Protein AF-A0A9D1X5Q5-F1 (afdb_monomer_lite)

Secondary structure (DSSP, 8-state):
--EEEEEE-TTS-EEEEEEESSS---STTHHHHHHHHHHHHHHHHHHHHHH----EEEEEETTTTEEEEEE-

Radius of gyration: 13.09 Å; chains: 1; bounding box: 31×18×39 Å

InterPro domains:
  IPR007422 Cysteine protease Prp [PF04327] (1-60)
  IPR007422 Cysteine protease Prp [PTHR39178] (1-69)
  IPR007422 Cysteine protease Prp [cd16332] (1-72)
  IPR036764 Cysteine protease Prp superfamily [G3DSA:3.30.70.1490] (1-72)
  IPR036764 Cysteine protease Prp superfamily [SSF118010] (1-70)

pLDDT: mean 92.09, std 9.0, range [65.0, 98.56]

Organism: NCBI:txid2838456

Sequence (72 aa):
MITVTIYRKPENQFRGFQVIGHAGSVEEGADLVCCSVSVLTINLVNSLDSFTDDEFELIEEENLGLIQLTFK

Foldseek 3Di:
DWDKAWDADPVRHTFWIKIWDLADDDDPPSVVVSVVCCVVVVCVVVCCVPPHPWDWDWDQDRVGRMTIIGTD

Structure (mmCIF, N/CA/C/O backbone):
data_AF-A0A9D1X5Q5-F1
#
_entry.id   AF-A0A9D1X5Q5-F1
#
loop_
_atom_site.group_PDB
_atom_site.id
_atom_site.type_symbol
_atom_site.label_atom_id
_atom_site.label_alt_id
_atom_site.label_comp_id
_atom_site.label_asym_id
_atom_site.label_entity_id
_atom_site.label_seq_id
_atom_site.pdbx_PDB_ins_code
_atom_site.Cartn_x
_atom_site.Cartn_y
_atom_site.Cartn_z
_atom_site.occupancy
_atom_site.B_iso_or_equiv
_atom_site.auth_seq_id
_atom_site.auth_comp_id
_atom_site.auth_asym_id
_atom_site.auth_atom_id
_atom_site.pdbx_PDB_model_num
ATOM 1 N N . MET A 1 1 ? 15.121 4.039 -6.082 1.00 85.19 1 MET A N 1
ATOM 2 C CA . MET A 1 1 ? 15.347 3.237 -4.854 1.00 85.19 1 MET A CA 1
ATOM 3 C C . MET A 1 1 ? 14.051 3.219 -4.073 1.00 85.19 1 MET A C 1
ATOM 5 O O . MET A 1 1 ? 13.518 4.293 -3.821 1.00 85.19 1 MET A O 1
ATOM 9 N N . ILE A 1 2 ? 13.556 2.033 -3.726 1.00 92.69 2 ILE A N 1
ATOM 10 C CA . ILE A 1 2 ? 12.301 1.877 -2.986 1.00 92.69 2 ILE A CA 1
ATOM 11 C C . ILE A 1 2 ? 12.597 1.899 -1.490 1.00 92.69 2 ILE A C 1
ATOM 13 O O . ILE A 1 2 ? 13.468 1.166 -1.022 1.00 92.69 2 ILE A O 1
ATOM 17 N N . THR A 1 3 ? 11.831 2.686 -0.742 1.00 95.69 3 THR A N 1
ATOM 18 C CA . THR A 1 3 ? 11.886 2.714 0.722 1.00 95.69 3 THR A CA 1
ATOM 19 C C . THR A 1 3 ? 10.513 2.392 1.283 1.00 95.69 3 THR A C 1
ATOM 21 O O . THR A 1 3 ? 9.537 3.061 0.947 1.00 95.69 3 THR A O 1
ATOM 24 N N . VAL A 1 4 ? 10.453 1.392 2.165 1.00 97.19 4 VAL A N 1
ATOM 25 C CA . VAL A 1 4 ? 9.244 1.020 2.905 1.00 97.19 4 VAL A CA 1
ATOM 26 C C . VAL A 1 4 ? 9.463 1.304 4.387 1.00 97.19 4 VAL A C 1
ATOM 28 O O . VAL A 1 4 ? 10.367 0.743 5.005 1.00 97.19 4 VAL A O 1
ATOM 31 N N . THR A 1 5 ? 8.616 2.150 4.963 1.00 98.19 5 THR A N 1
ATOM 32 C CA . THR A 1 5 ? 8.616 2.488 6.389 1.00 98.19 5 THR A CA 1
ATOM 33 C C . THR A 1 5 ? 7.338 1.963 7.023 1.00 98.19 5 THR A C 1
ATOM 35 O O . THR A 1 5 ? 6.246 2.278 6.561 1.00 98.19 5 THR A O 1
ATOM 38 N N . ILE A 1 6 ? 7.459 1.183 8.099 1.00 97.31 6 ILE A N 1
ATOM 39 C CA . ILE A 1 6 ? 6.315 0.661 8.855 1.00 97.31 6 ILE A CA 1
ATOM 40 C C . ILE A 1 6 ? 6.221 1.392 10.192 1.00 97.31 6 ILE A C 1
ATOM 42 O O . ILE A 1 6 ? 7.161 1.357 10.988 1.00 97.31 6 ILE A O 1
ATOM 46 N N . TYR A 1 7 ? 5.077 2.013 10.465 1.00 96.81 7 TYR A N 1
ATOM 47 C CA . TYR A 1 7 ? 4.818 2.707 11.722 1.00 96.81 7 TYR A CA 1
ATOM 48 C C . TYR A 1 7 ? 4.098 1.775 12.695 1.00 96.81 7 TYR A C 1
ATOM 50 O O . TYR A 1 7 ? 3.085 1.158 12.359 1.00 96.81 7 TYR A O 1
ATOM 58 N N . ARG A 1 8 ? 4.597 1.691 13.930 1.00 95.50 8 ARG A N 1
ATOM 59 C CA . ARG A 1 8 ? 4.001 0.887 15.005 1.00 95.50 8 ARG A CA 1
ATOM 60 C C . ARG A 1 8 ? 3.715 1.747 16.230 1.00 95.50 8 ARG A C 1
ATOM 62 O O . ARG A 1 8 ? 4.456 2.687 16.514 1.00 95.50 8 ARG A O 1
ATOM 69 N N . LYS A 1 9 ? 2.644 1.413 16.944 1.00 91.81 9 LYS A N 1
ATOM 70 C CA . LYS A 1 9 ? 2.356 1.912 18.293 1.00 91.81 9 LYS A CA 1
ATOM 71 C C . LYS A 1 9 ? 3.174 1.102 19.325 1.00 91.81 9 LYS A C 1
ATOM 73 O O . LYS A 1 9 ? 3.633 0.003 18.989 1.00 91.81 9 LYS A O 1
ATOM 78 N N . PRO A 1 10 ? 3.378 1.603 20.559 1.00 90.19 10 PRO A N 1
ATOM 79 C CA . PRO A 1 10 ? 4.128 0.894 21.605 1.00 90.19 10 PRO A CA 1
ATOM 80 C C . PRO A 1 10 ? 3.594 -0.511 21.918 1.00 90.19 10 PRO A C 1
ATOM 82 O O . PRO A 1 10 ? 4.357 -1.390 22.309 1.00 90.19 10 PRO A O 1
ATOM 85 N N . GLU A 1 11 ? 2.304 -0.756 21.683 1.00 91.38 11 GLU A N 1
ATOM 86 C CA . GLU A 1 11 ? 1.622 -2.033 21.922 1.00 91.38 11 GLU A CA 1
ATOM 87 C C . GLU A 1 11 ? 1.807 -3.036 20.764 1.00 91.38 11 GLU A C 1
ATOM 89 O O . GLU A 1 11 ? 1.044 -3.990 20.633 1.00 91.38 11 GLU A O 1
ATOM 94 N N . ASN A 1 12 ? 2.793 -2.815 19.884 1.00 85.88 12 ASN A N 1
ATOM 95 C CA . ASN A 1 12 ? 3.053 -3.570 18.649 1.00 85.88 12 ASN A CA 1
ATOM 96 C C . ASN A 1 12 ? 1.932 -3.542 17.595 1.00 85.88 12 ASN A C 1
ATOM 98 O O . ASN A 1 12 ? 2.050 -4.208 16.561 1.00 85.88 12 ASN A O 1
ATOM 102 N N . GLN A 1 13 ? 0.895 -2.728 17.792 1.00 90.56 13 GLN A N 1
ATOM 103 C CA . GLN A 1 13 ? -0.134 -2.487 16.784 1.00 90.56 13 GLN A CA 1
ATOM 104 C C . GLN A 1 13 ? 0.418 -1.651 15.625 1.00 90.56 13 GLN A C 1
ATOM 106 O O . GLN A 1 13 ? 1.242 -0.754 15.822 1.00 90.56 13 GLN A O 1
ATOM 111 N N . PHE A 1 14 ? -0.034 -1.928 14.404 1.00 94.88 14 PHE A N 1
ATOM 112 C CA . PHE A 1 14 ? 0.324 -1.112 13.248 1.00 94.88 14 PHE A CA 1
ATOM 113 C C . PHE A 1 14 ? -0.386 0.244 13.323 1.00 94.88 14 PHE A C 1
ATOM 115 O O . PHE A 1 14 ? -1.582 0.318 13.579 1.00 94.88 14 PHE A O 1
ATOM 122 N N . ARG A 1 15 ? 0.367 1.327 13.112 1.00 96.81 15 ARG A N 1
ATOM 123 C CA . ARG A 1 15 ? -0.170 2.687 12.947 1.00 96.81 15 ARG A CA 1
ATOM 124 C C . ARG A 1 15 ? -0.341 3.047 11.471 1.00 96.81 15 ARG A C 1
ATOM 126 O O . ARG A 1 15 ? -1.133 3.919 11.144 1.00 96.81 15 ARG A O 1
ATOM 133 N N . GLY A 1 16 ? 0.403 2.390 10.588 1.00 97.69 16 GLY A N 1
ATOM 134 C CA . GLY A 1 16 ? 0.376 2.664 9.160 1.00 97.69 16 GLY A CA 1
ATOM 135 C C . GLY A 1 16 ? 1.680 2.270 8.484 1.00 97.69 16 GLY A C 1
ATOM 136 O O . GLY A 1 16 ? 2.560 1.660 9.102 1.00 97.69 16 GLY A O 1
ATOM 137 N N . PHE A 1 17 ? 1.827 2.664 7.229 1.00 98.38 17 PHE A N 1
ATOM 138 C CA . PHE A 1 17 ? 3.049 2.473 6.459 1.00 98.38 17 PHE A CA 1
ATOM 139 C C . PHE A 1 17 ? 3.228 3.580 5.418 1.00 98.38 17 PHE A C 1
ATOM 141 O O . PHE A 1 17 ? 2.290 4.300 5.088 1.00 98.38 17 PHE A O 1
ATOM 148 N N . GLN A 1 1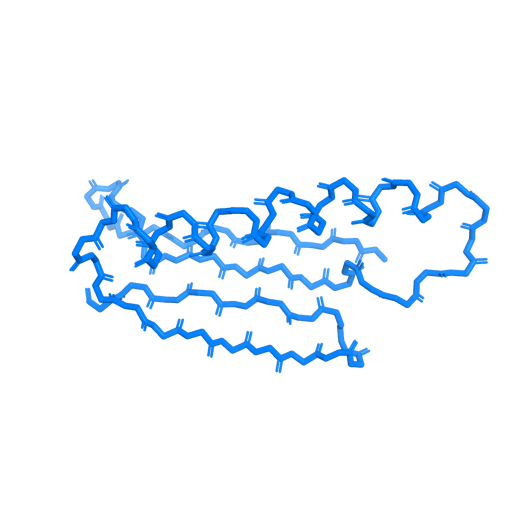8 ? 4.440 3.681 4.881 1.00 98.38 18 GLN A N 1
ATOM 149 C CA . GLN A 1 18 ? 4.791 4.566 3.778 1.00 98.38 18 GLN A CA 1
ATOM 150 C C . GLN A 1 18 ? 5.693 3.818 2.794 1.00 98.38 18 GLN A C 1
ATOM 152 O O . GLN A 1 18 ? 6.689 3.220 3.201 1.00 98.38 18 GLN A O 1
ATOM 157 N N . VAL A 1 19 ? 5.374 3.891 1.506 1.00 98.00 19 VAL A N 1
ATOM 158 C CA . VAL A 1 19 ? 6.199 3.407 0.395 1.00 98.00 19 VAL A CA 1
ATOM 159 C C . VAL A 1 19 ? 6.571 4.604 -0.470 1.00 98.00 19 VAL A C 1
ATOM 161 O O . VAL A 1 19 ? 5.680 5.308 -0.925 1.00 98.00 19 VAL A O 1
ATOM 164 N N . ILE A 1 20 ? 7.866 4.834 -0.698 1.00 96.19 20 ILE A N 1
ATOM 165 C CA . ILE A 1 20 ? 8.391 5.887 -1.589 1.00 96.19 20 ILE A CA 1
ATOM 166 C C . ILE A 1 20 ? 9.270 5.263 -2.672 1.00 96.19 20 ILE A C 1
ATOM 168 O O . ILE A 1 20 ? 10.008 4.313 -2.399 1.00 96.19 20 ILE A O 1
ATOM 172 N N . GLY A 1 21 ? 9.234 5.828 -3.881 1.00 93.06 21 GLY A N 1
ATOM 173 C CA . GLY A 1 21 ? 10.114 5.458 -4.988 1.00 93.06 21 GLY A CA 1
ATOM 174 C C . GLY A 1 21 ? 9.729 4.155 -5.686 1.00 93.06 21 GLY A C 1
ATOM 175 O O . GLY A 1 21 ? 10.579 3.555 -6.341 1.00 93.06 21 GLY A O 1
ATOM 176 N N . HIS A 1 22 ? 8.477 3.703 -5.531 1.00 89.94 22 HIS A N 1
ATOM 177 C CA . HIS A 1 22 ? 7.948 2.517 -6.217 1.00 89.94 22 HIS A CA 1
ATOM 178 C C . HIS A 1 22 ? 7.493 2.797 -7.662 1.00 89.94 22 HIS A C 1
ATOM 180 O O . HIS A 1 22 ? 7.132 1.861 -8.367 1.00 89.94 22 HIS A O 1
ATOM 186 N N . ALA A 1 23 ? 7.550 4.055 -8.108 1.00 84.19 23 ALA A N 1
ATOM 187 C CA . ALA A 1 23 ? 7.247 4.497 -9.467 1.00 84.19 23 ALA A CA 1
ATOM 188 C C . ALA A 1 23 ? 8.420 5.310 -10.049 1.00 84.19 23 ALA A C 1
ATOM 190 O O . ALA A 1 23 ? 9.250 5.831 -9.301 1.00 84.19 23 ALA A O 1
ATOM 191 N N . GLY A 1 24 ? 8.488 5.412 -11.380 1.00 72.25 24 GLY A N 1
ATOM 192 C CA . GLY A 1 24 ? 9.478 6.245 -12.077 1.00 72.25 24 GLY A CA 1
ATOM 193 C C . GLY A 1 24 ? 10.862 5.613 -12.262 1.00 72.25 24 GLY A C 1
ATOM 194 O O . GLY A 1 24 ? 11.846 6.340 -12.395 1.00 72.25 24 GLY A O 1
ATOM 195 N N . SER A 1 25 ? 10.964 4.279 -12.261 1.00 68.69 25 SER A N 1
ATOM 196 C CA . SER A 1 25 ? 12.228 3.614 -12.579 1.00 68.69 25 SER A CA 1
ATOM 197 C C . SER A 1 25 ? 12.481 3.574 -14.089 1.00 68.69 25 SER A C 1
ATOM 199 O O . SER A 1 25 ? 11.556 3.448 -14.884 1.00 68.69 25 SER A O 1
ATOM 201 N N . VAL A 1 26 ? 13.746 3.732 -14.476 1.00 65.00 26 VAL A N 1
ATOM 202 C CA . VAL A 1 26 ? 14.227 3.742 -15.874 1.00 65.00 26 VAL A CA 1
ATOM 203 C C . VAL A 1 26 ? 15.402 2.779 -16.082 1.00 65.00 26 VAL A C 1
ATOM 205 O O . VAL A 1 26 ? 15.952 2.689 -17.177 1.00 65.00 26 VAL A O 1
ATOM 208 N N . GLU A 1 27 ? 15.798 2.055 -15.031 1.00 69.81 27 GLU A N 1
ATOM 209 C CA . GLU A 1 27 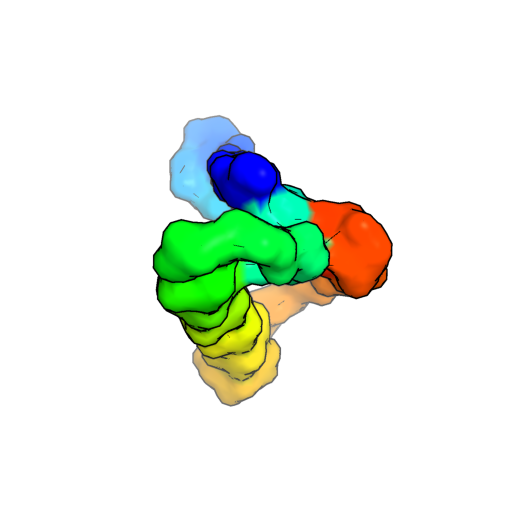? 16.847 1.037 -15.090 1.00 69.81 27 GLU A CA 1
ATOM 210 C C . GLU A 1 27 ? 16.264 -0.337 -15.434 1.00 69.81 27 GLU A C 1
ATOM 212 O O . GLU A 1 27 ? 15.252 -0.769 -14.875 1.00 69.81 27 GLU A O 1
ATOM 217 N N . GLU A 1 28 ? 16.940 -1.052 -16.332 1.00 65.50 28 GLU A N 1
ATOM 218 C CA . GLU A 1 28 ? 16.541 -2.385 -16.776 1.00 65.50 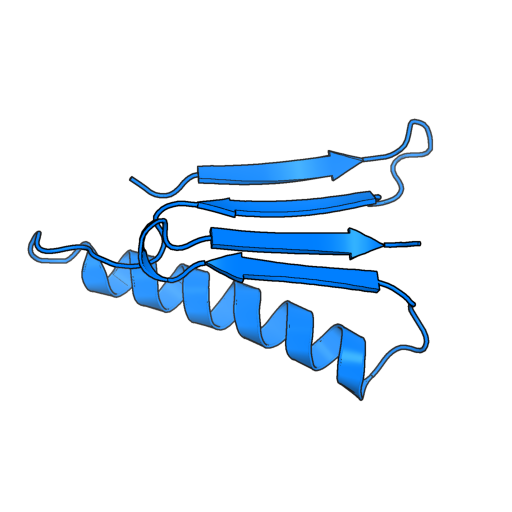28 GLU A CA 1
ATOM 219 C C . GLU A 1 28 ? 16.414 -3.350 -15.579 1.00 65.50 28 GLU A C 1
ATOM 221 O O . GLU A 1 28 ? 17.343 -3.529 -14.791 1.00 65.50 28 GLU A O 1
ATOM 226 N N . GLY A 1 29 ? 15.233 -3.954 -15.412 1.00 67.00 29 GLY A N 1
ATOM 227 C CA . GLY A 1 29 ? 14.924 -4.888 -14.322 1.00 67.00 29 GLY A CA 1
ATOM 228 C C . GLY A 1 29 ? 14.420 -4.248 -13.021 1.00 67.00 29 GLY A C 1
ATOM 229 O O . GLY A 1 29 ? 13.759 -4.932 -12.236 1.00 67.00 29 GLY A O 1
ATOM 230 N N . ALA A 1 30 ? 14.632 -2.948 -12.805 1.00 67.56 30 ALA A N 1
ATOM 231 C CA . ALA A 1 30 ? 14.066 -2.245 -11.652 1.00 67.56 30 ALA A CA 1
ATOM 232 C C . ALA A 1 30 ? 12.528 -2.157 -11.729 1.00 67.56 30 ALA A C 1
ATOM 234 O O . ALA A 1 30 ? 11.856 -2.217 -10.697 1.00 67.56 30 ALA A O 1
ATOM 235 N N . ASP A 1 31 ? 11.973 -2.147 -12.943 1.00 76.75 31 ASP A N 1
ATOM 236 C CA . ASP A 1 31 ? 10.526 -2.174 -13.187 1.00 76.75 31 ASP A CA 1
ATOM 237 C C . ASP A 1 31 ? 9.846 -3.411 -12.583 1.00 76.75 31 ASP A C 1
ATOM 239 O O . ASP A 1 31 ? 8.747 -3.308 -12.047 1.00 76.75 31 ASP A O 1
ATOM 243 N N . LEU A 1 32 ? 10.512 -4.574 -12.567 1.00 84.62 32 LEU A N 1
ATOM 244 C CA . LEU A 1 32 ? 9.954 -5.797 -11.971 1.00 84.62 32 LEU A CA 1
ATOM 245 C C . LEU A 1 32 ? 9.802 -5.676 -10.449 1.00 84.62 32 LEU A C 1
ATOM 247 O O . LEU A 1 32 ? 8.820 -6.151 -9.869 1.00 84.62 32 LEU A O 1
ATOM 251 N N . VAL A 1 33 ? 10.768 -5.025 -9.796 1.00 88.69 33 VAL A N 1
ATOM 252 C CA . VAL A 1 33 ? 10.736 -4.781 -8.349 1.00 88.69 33 VAL A CA 1
ATOM 253 C C . VAL A 1 33 ? 9.668 -3.739 -8.020 1.00 88.69 33 VAL A C 1
ATOM 255 O O . VAL A 1 33 ? 8.869 -3.965 -7.111 1.00 88.69 33 VAL A O 1
ATOM 258 N N . CYS A 1 34 ? 9.598 -2.652 -8.793 1.00 90.06 34 CYS A N 1
ATOM 259 C CA . CYS A 1 34 ? 8.538 -1.647 -8.697 1.00 90.06 34 CYS A CA 1
ATOM 260 C C . CYS A 1 34 ? 7.151 -2.286 -8.817 1.00 90.06 34 CYS A C 1
ATOM 262 O O . CYS A 1 34 ? 6.350 -2.156 -7.894 1.00 90.06 34 CYS A O 1
ATOM 264 N N . CYS A 1 35 ? 6.901 -3.072 -9.871 1.00 90.31 35 CYS A N 1
ATOM 265 C CA . CYS A 1 35 ? 5.634 -3.781 -10.055 1.00 90.31 35 CYS A CA 1
ATOM 266 C C . CYS A 1 35 ? 5.295 -4.682 -8.862 1.00 90.31 35 CYS A C 1
ATOM 268 O O . CYS A 1 35 ? 4.152 -4.697 -8.409 1.00 90.31 35 CYS A O 1
ATOM 270 N N . SER A 1 36 ? 6.279 -5.408 -8.326 1.00 92.56 36 SER A N 1
ATOM 271 C CA . SER A 1 36 ? 6.072 -6.299 -7.179 1.00 92.56 36 SER A CA 1
ATOM 272 C C . SER A 1 36 ? 5.631 -5.529 -5.930 1.00 92.56 36 SER A C 1
ATOM 274 O O . SER A 1 36 ? 4.682 -5.929 -5.253 1.00 92.56 36 SER A O 1
ATOM 276 N N . VAL A 1 37 ? 6.283 -4.401 -5.638 1.00 94.69 37 VAL A N 1
ATOM 277 C CA . VAL A 1 37 ? 5.933 -3.546 -4.494 1.00 94.69 37 VAL A CA 1
ATOM 278 C C . VAL A 1 37 ? 4.573 -2.882 -4.704 1.00 94.69 37 VAL A C 1
ATOM 280 O O . VAL A 1 37 ? 3.763 -2.879 -3.775 1.00 94.69 37 VAL A O 1
ATOM 283 N N . SER A 1 38 ? 4.284 -2.387 -5.909 1.00 94.31 38 SER A N 1
ATOM 284 C CA . SER A 1 38 ? 2.986 -1.797 -6.254 1.00 94.31 38 SER A CA 1
ATOM 285 C C . SER A 1 38 ? 1.845 -2.787 -6.066 1.00 94.31 38 SER A C 1
ATOM 287 O O . SER A 1 38 ? 0.872 -2.462 -5.394 1.00 94.31 38 SER A O 1
ATOM 289 N N . VAL A 1 39 ? 1.973 -4.012 -6.590 1.00 96.50 39 VAL A N 1
ATOM 290 C CA . VAL A 1 39 ? 0.923 -5.035 -6.473 1.00 96.50 39 VAL A CA 1
ATOM 291 C C . VAL A 1 39 ? 0.634 -5.357 -5.010 1.00 96.50 39 VAL A C 1
ATOM 293 O O . VAL A 1 39 ? -0.530 -5.380 -4.620 1.00 96.50 39 VAL A O 1
ATOM 296 N N . LEU A 1 40 ? 1.662 -5.557 -4.179 1.00 97.50 40 LEU A N 1
ATOM 297 C CA . LEU A 1 40 ? 1.461 -5.848 -2.756 1.00 97.50 40 LEU A CA 1
ATOM 298 C C . LEU A 1 40 ? 0.840 -4.667 -2.002 1.00 97.50 40 LEU A C 1
ATOM 300 O O . LEU A 1 40 ? -0.064 -4.865 -1.192 1.00 97.50 40 LEU A O 1
ATOM 304 N N . THR A 1 41 ? 1.309 -3.451 -2.278 1.00 97.62 41 THR A N 1
ATOM 305 C CA . THR A 1 41 ? 0.859 -2.235 -1.587 1.00 97.62 41 THR A CA 1
ATOM 306 C C . THR A 1 41 ? -0.587 -1.905 -1.939 1.00 97.62 41 THR A C 1
ATOM 308 O O . THR A 1 41 ? -1.413 -1.733 -1.047 1.00 97.62 41 THR A O 1
ATOM 311 N N . ILE 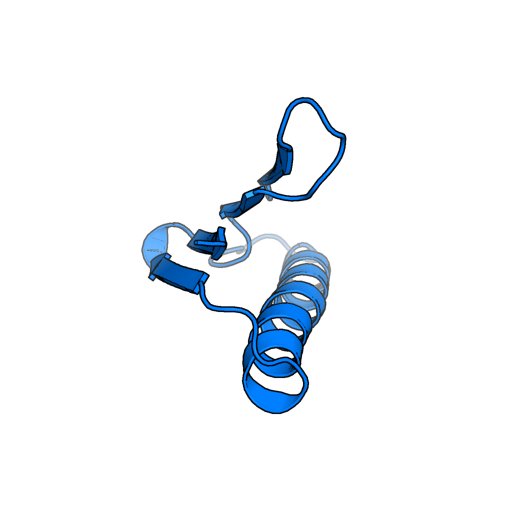A 1 42 ? -0.916 -1.885 -3.232 1.00 96.94 42 ILE A N 1
ATOM 312 C CA . ILE A 1 42 ? -2.263 -1.570 -3.718 1.00 96.94 42 ILE A CA 1
ATOM 313 C C . ILE A 1 42 ? -3.245 -2.665 -3.298 1.00 96.94 42 ILE A C 1
ATOM 315 O O . ILE A 1 42 ? -4.345 -2.363 -2.844 1.00 96.94 42 ILE A O 1
ATOM 319 N N . ASN A 1 43 ? -2.847 -3.941 -3.376 1.00 98.38 43 ASN A N 1
ATOM 320 C CA . ASN A 1 43 ? -3.704 -5.027 -2.912 1.00 98.38 43 ASN A CA 1
ATOM 321 C C . ASN A 1 43 ? -4.001 -4.925 -1.411 1.00 98.38 43 ASN A C 1
ATOM 323 O O . ASN A 1 43 ? -5.132 -5.183 -1.011 1.00 98.38 43 ASN A O 1
ATOM 327 N N . LEU A 1 44 ? -3.020 -4.545 -0.585 1.00 97.81 44 LEU A N 1
ATOM 328 C CA . LEU A 1 44 ? -3.243 -4.318 0.843 1.00 97.81 44 LEU A CA 1
ATOM 329 C C . LEU A 1 44 ? -4.259 -3.194 1.073 1.00 97.81 44 LEU A C 1
ATOM 331 O O . LEU A 1 44 ? -5.222 -3.415 1.799 1.00 97.81 44 LEU A O 1
ATOM 335 N N . VAL A 1 45 ? -4.076 -2.033 0.436 1.00 98.25 45 VAL A N 1
ATOM 336 C CA . VAL A 1 45 ? -4.998 -0.888 0.563 1.00 98.25 45 VAL A CA 1
ATOM 337 C C . VAL A 1 45 ? -6.418 -1.282 0.152 1.00 98.25 45 VAL A C 1
ATOM 339 O O . VAL A 1 45 ? -7.348 -1.111 0.935 1.00 98.25 45 VAL A O 1
ATOM 342 N N . ASN A 1 46 ? -6.579 -1.903 -1.019 1.00 98.19 46 ASN A N 1
ATOM 343 C CA . ASN A 1 46 ? -7.890 -2.341 -1.506 1.00 98.19 46 ASN A CA 1
ATOM 344 C C . ASN A 1 46 ? -8.522 -3.405 -0.599 1.00 98.19 46 ASN A C 1
ATOM 346 O O . ASN A 1 46 ? -9.736 -3.428 -0.428 1.00 98.19 46 ASN A O 1
ATOM 350 N N . SER A 1 47 ? -7.711 -4.298 -0.025 1.00 98.50 47 SER A N 1
ATOM 351 C CA . SER A 1 47 ? -8.209 -5.346 0.869 1.00 98.50 47 SER A CA 1
ATOM 352 C C . SER A 1 47 ? -8.675 -4.787 2.209 1.00 98.50 47 SER A C 1
ATOM 354 O O . SER A 1 47 ? -9.657 -5.287 2.746 1.00 98.50 47 SER A O 1
ATOM 356 N N . LEU A 1 48 ? -7.997 -3.765 2.741 1.00 97.81 48 LEU A N 1
ATOM 357 C CA . LEU A 1 48 ? -8.456 -3.048 3.932 1.00 97.81 48 LEU A CA 1
ATOM 358 C C . LEU A 1 48 ? -9.803 -2.374 3.649 1.00 97.81 48 LEU A C 1
ATOM 360 O O . LEU A 1 48 ? -10.757 -2.617 4.372 1.00 97.81 48 LEU A O 1
ATOM 364 N N . ASP A 1 49 ? -9.912 -1.642 2.537 1.00 97.31 49 ASP A N 1
ATOM 365 C CA . ASP A 1 49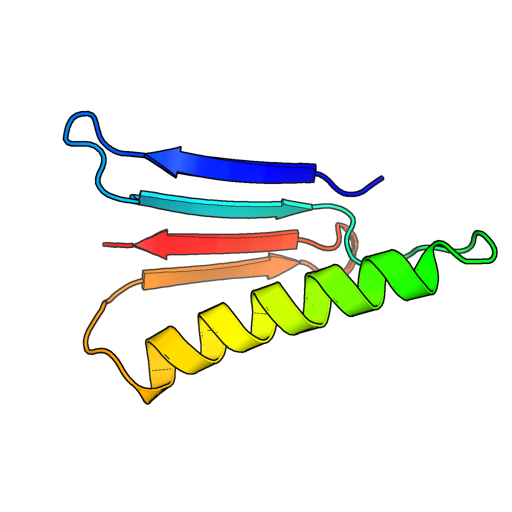 ? -11.153 -0.952 2.150 1.00 97.31 49 ASP A CA 1
ATOM 366 C C . ASP A 1 49 ? -12.332 -1.911 1.888 1.00 97.31 49 ASP A C 1
ATOM 368 O O . ASP A 1 49 ? -13.472 -1.640 2.250 1.00 97.31 49 ASP A O 1
ATOM 372 N N . SER A 1 50 ? -12.070 -3.058 1.253 1.00 98.25 50 SER A N 1
ATOM 373 C CA . SER A 1 50 ? -13.130 -3.986 0.830 1.00 98.25 50 SER A CA 1
ATOM 374 C C . SER A 1 50 ? -13.525 -5.016 1.886 1.00 98.25 50 SER A C 1
ATOM 376 O O . SER A 1 50 ? -14.630 -5.560 1.818 1.00 98.25 50 SER A O 1
ATOM 378 N N . PHE A 1 51 ? -12.614 -5.375 2.793 1.00 98.44 51 PHE A N 1
ATOM 379 C CA . PHE A 1 51 ? -12.781 -6.546 3.660 1.00 98.44 51 PHE A CA 1
ATOM 380 C C . PHE A 1 51 ? -12.629 -6.251 5.152 1.00 98.44 51 PHE A C 1
ATOM 382 O O . PHE A 1 51 ? -12.756 -7.187 5.947 1.00 98.44 51 PHE A O 1
ATOM 389 N N . THR A 1 52 ? -12.373 -5.004 5.553 1.00 97.50 52 THR A N 1
ATOM 390 C CA . THR A 1 52 ? -12.351 -4.608 6.965 1.00 97.50 52 THR A CA 1
ATOM 391 C C . THR A 1 52 ? -13.178 -3.345 7.196 1.00 97.50 52 THR A C 1
ATOM 393 O O . THR A 1 52 ? -13.511 -2.620 6.265 1.00 97.50 52 THR A O 1
ATOM 396 N N . ASP A 1 53 ? -13.534 -3.101 8.458 1.00 97.44 53 ASP A N 1
ATOM 397 C CA . ASP A 1 53 ? -14.177 -1.856 8.896 1.00 97.44 53 ASP A CA 1
ATOM 398 C C . ASP A 1 53 ? -13.130 -0.839 9.407 1.00 97.44 53 ASP A C 1
ATOM 400 O O . ASP A 1 53 ? -13.467 0.097 10.135 1.00 97.44 53 ASP A O 1
ATOM 404 N N . ASP A 1 54 ? -11.839 -1.050 9.108 1.00 95.81 54 ASP A N 1
ATOM 405 C CA . ASP A 1 54 ? -10.766 -0.190 9.606 1.00 95.81 54 ASP A CA 1
ATOM 406 C C . ASP A 1 54 ? -10.821 1.179 8.927 1.00 95.81 54 ASP A C 1
ATOM 408 O O . ASP A 1 54 ? -10.716 1.298 7.708 1.00 95.81 54 ASP A O 1
ATOM 412 N N . GLU A 1 55 ? -10.896 2.242 9.724 1.00 96.88 55 GLU A N 1
ATOM 413 C CA . GLU A 1 55 ? -10.761 3.592 9.195 1.00 96.88 55 GLU A CA 1
ATOM 414 C C . GLU A 1 55 ? -9.287 3.979 9.038 1.00 96.88 55 GLU A C 1
ATOM 416 O O . GLU A 1 55 ? -8.482 3.882 9.970 1.00 96.88 55 GLU A O 1
ATOM 421 N N . PHE A 1 56 ? -8.938 4.506 7.868 1.00 97.81 56 PHE A N 1
ATOM 422 C CA . PHE A 1 56 ? -7.600 5.008 7.583 1.00 97.81 56 PHE A CA 1
ATOM 423 C C . PHE A 1 56 ? -7.632 6.238 6.672 1.00 97.81 56 PHE A C 1
ATOM 425 O O . PHE A 1 56 ? -8.633 6.556 6.033 1.00 97.81 56 PHE A O 1
ATOM 432 N N . GLU A 1 57 ? -6.512 6.948 6.637 1.00 98.19 57 GLU A N 1
ATOM 433 C CA . GLU A 1 57 ? -6.209 7.996 5.668 1.00 98.19 57 GLU A CA 1
ATOM 434 C C . GLU A 1 57 ? -5.181 7.471 4.666 1.00 98.19 57 GLU A C 1
ATOM 436 O O . GLU A 1 57 ? -4.220 6.797 5.054 1.00 98.19 57 GLU A O 1
ATOM 441 N N . LEU A 1 58 ? -5.374 7.801 3.389 1.00 98.19 58 LEU A N 1
ATOM 442 C CA . LEU A 1 58 ? -4.497 7.422 2.286 1.00 98.19 58 LEU A CA 1
ATOM 443 C C . LEU A 1 58 ? -3.963 8.683 1.596 1.00 98.19 58 LEU A C 1
ATOM 445 O O . LEU A 1 58 ? -4.730 9.585 1.263 1.00 98.19 58 LEU A O 1
ATOM 449 N N . ILE A 1 59 ? -2.648 8.745 1.390 1.00 98.00 59 ILE A N 1
ATOM 450 C CA . ILE A 1 59 ? -1.963 9.809 0.648 1.00 98.00 59 ILE A CA 1
ATOM 451 C C . ILE A 1 59 ? -1.184 9.170 -0.497 1.00 98.00 59 ILE A C 1
ATOM 453 O O . ILE A 1 59 ? -0.383 8.259 -0.275 1.00 98.00 59 ILE A O 1
ATOM 457 N N . GLU A 1 60 ? -1.384 9.695 -1.703 1.00 96.50 60 GLU A N 1
ATOM 458 C CA . GLU A 1 60 ? -0.741 9.230 -2.929 1.00 96.50 60 GLU A CA 1
ATOM 459 C C . GLU A 1 60 ? -0.056 10.405 -3.642 1.00 96.50 60 GLU A C 1
ATOM 461 O O . GLU A 1 60 ? -0.633 11.487 -3.761 1.00 96.50 60 GLU A O 1
ATOM 466 N N . GLU A 1 61 ? 1.180 10.201 -4.107 1.00 95.12 61 GLU A N 1
ATOM 467 C CA . GLU A 1 61 ? 1.865 11.131 -5.017 1.00 95.12 61 GLU A CA 1
ATOM 468 C C . GLU A 1 61 ? 2.687 10.343 -6.047 1.00 95.12 61 GLU A C 1
ATOM 470 O O . GLU A 1 61 ? 3.696 9.712 -5.722 1.00 95.12 61 GLU A O 1
ATOM 475 N N . GLU A 1 62 ? 2.272 10.410 -7.304 1.00 90.19 62 GLU A N 1
ATOM 476 C CA . GLU A 1 62 ? 2.887 9.771 -8.458 1.00 90.19 62 GLU A CA 1
ATOM 477 C C . GLU A 1 62 ? 4.347 10.195 -8.677 1.00 90.19 62 GLU A C 1
ATOM 479 O O . GLU A 1 62 ? 5.202 9.324 -8.848 1.00 90.19 62 GLU A O 1
ATOM 484 N N . ASN A 1 63 ? 4.687 11.492 -8.600 1.00 90.00 63 ASN A N 1
ATOM 485 C CA . ASN A 1 63 ? 6.058 11.945 -8.916 1.00 90.00 63 ASN A CA 1
ATOM 486 C C . ASN A 1 63 ? 7.105 11.416 -7.929 1.00 90.00 63 ASN A C 1
ATOM 488 O O . ASN A 1 63 ? 8.277 11.261 -8.271 1.00 90.00 63 ASN A O 1
ATOM 492 N N . LEU A 1 64 ? 6.691 11.160 -6.687 1.00 91.69 64 LEU A N 1
ATOM 493 C CA . LEU A 1 64 ? 7.544 10.588 -5.647 1.00 91.69 64 LEU A CA 1
ATOM 494 C C . LEU A 1 64 ? 7.447 9.057 -5.595 1.00 91.69 64 LEU A C 1
ATOM 496 O O . LEU A 1 64 ? 8.196 8.422 -4.846 1.00 91.69 64 LEU A O 1
ATOM 500 N N . GLY A 1 65 ? 6.505 8.459 -6.332 1.00 93.75 65 GLY A N 1
ATOM 501 C CA . GLY A 1 65 ? 6.065 7.088 -6.107 1.00 93.75 65 GLY A CA 1
ATOM 502 C C . GLY A 1 65 ? 5.707 6.880 -4.638 1.00 93.75 65 GLY A C 1
ATOM 503 O O . GLY A 1 65 ? 6.280 6.000 -3.997 1.00 93.75 65 GLY A O 1
ATOM 504 N N . LEU A 1 66 ? 4.850 7.742 -4.088 1.00 96.62 66 LEU A N 1
ATOM 505 C CA . LEU A 1 66 ? 4.406 7.732 -2.698 1.00 96.62 66 LEU A CA 1
ATOM 506 C C . LEU A 1 66 ? 3.045 7.045 -2.577 1.00 96.62 66 LEU A C 1
ATOM 508 O O . LEU A 1 66 ? 2.090 7.466 -3.218 1.00 96.62 66 LEU A O 1
ATOM 512 N N . ILE A 1 67 ? 2.958 6.055 -1.689 1.00 98.19 67 ILE A N 1
ATOM 513 C CA . ILE A 1 67 ? 1.704 5.599 -1.076 1.00 98.19 67 ILE A CA 1
ATOM 514 C C . ILE A 1 67 ? 1.921 5.581 0.436 1.00 98.19 67 ILE A C 1
ATOM 516 O O . ILE A 1 67 ? 2.834 4.911 0.927 1.00 98.19 67 ILE A O 1
ATOM 520 N N . GLN A 1 68 ? 1.091 6.296 1.185 1.00 98.44 68 GLN A N 1
ATOM 521 C CA . GLN A 1 68 ? 1.114 6.306 2.644 1.00 98.44 68 GLN A CA 1
ATOM 522 C C . GLN A 1 68 ? -0.280 6.042 3.194 1.00 98.44 68 GLN A C 1
ATOM 524 O O . GLN A 1 68 ? -1.218 6.760 2.865 1.00 98.44 68 GLN A O 1
ATOM 529 N N . LEU A 1 69 ? -0.385 5.059 4.085 1.00 98.56 69 LEU A N 1
ATOM 530 C CA . LEU A 1 69 ? -1.611 4.742 4.810 1.00 98.56 69 LEU A CA 1
ATOM 531 C C . LEU A 1 69 ? -1.398 4.982 6.301 1.00 98.56 69 LEU A C 1
ATOM 533 O O . LEU A 1 69 ? -0.396 4.536 6.865 1.00 98.56 69 LEU A O 1
ATOM 537 N N . THR A 1 70 ? -2.345 5.655 6.951 1.00 98.31 70 THR A N 1
ATOM 538 C CA . THR A 1 70 ? -2.364 5.855 8.409 1.00 98.31 70 THR A CA 1
ATOM 539 C C . THR A 1 70 ? -3.710 5.426 8.975 1.00 98.31 70 THR A C 1
ATOM 541 O O . THR A 1 70 ? -4.732 5.991 8.606 1.00 98.31 70 THR A O 1
ATOM 544 N N . PHE A 1 71 ? -3.714 4.441 9.873 1.00 96.56 71 PHE A N 1
ATOM 545 C CA . PHE A 1 71 ? -4.923 4.023 10.588 1.00 96.56 71 PHE A CA 1
ATOM 546 C C . PHE A 1 71 ? -5.343 5.089 11.606 1.00 96.56 71 PHE A C 1
ATOM 548 O O . PHE A 1 71 ? -4.472 5.714 12.229 1.00 96.56 71 PHE A O 1
ATOM 555 N N . LYS A 1 72 ? -6.656 5.280 11.775 1.00 91.81 72 LYS A N 1
ATOM 556 C CA . LYS A 1 72 ? -7.226 6.210 12.762 1.00 91.81 72 LYS A CA 1
ATOM 557 C C . LYS A 1 72 ? -7.171 5.669 14.196 1.00 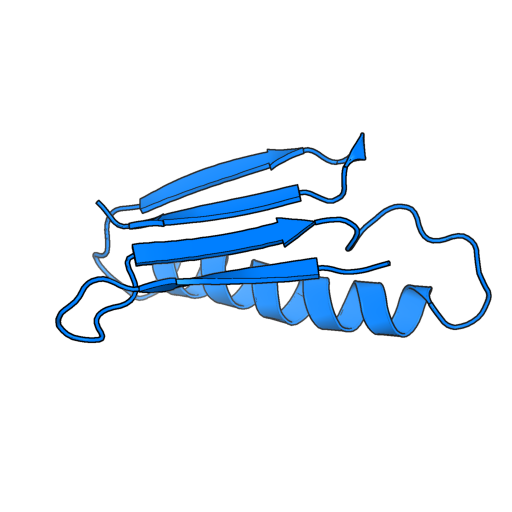91.81 72 LYS A C 1
ATOM 559 O O . LYS A 1 72 ? -7.082 4.437 14.403 1.00 91.81 72 LYS A O 1
#